Protein AF-A0A7W1K7L5-F1 (afdb_monomer_lite)

Sequence (144 aa):
GNRRGFVVQDGWESDSGRFKDLDKTEISELVEQTLATGCFVGLGATNSGYLPGNVLTKDSHSSATSTLTSTGRRDAQQTCMFKDNRSGSVDIPMTNSGYELVRIVTANPKGGFDFHITKKGKATTAKGVASAAGRGSIDKTQKV

Structure (mmCIF, N/CA/C/O backbone):
data_AF-A0A7W1K7L5-F1
#
_entry.id   AF-A0A7W1K7L5-F1
#
loop_
_atom_site.group_PDB
_atom_site.id
_atom_site.type_symbol
_atom_site.label_atom_id
_atom_site.label_alt_id
_atom_site.label_comp_id
_atom_site.label_asym_id
_atom_site.label_entity_id
_atom_site.label_seq_id
_atom_site.pdbx_PDB_ins_code
_atom_site.Cartn_x
_atom_site.Cartn_y
_atom_site.Cartn_z
_atom_site.occupancy
_atom_site.B_iso_or_equiv
_atom_site.auth_seq_id
_atom_site.auth_comp_id
_atom_site.auth_asym_id
_atom_site.auth_atom_id
_atom_site.pdbx_PDB_model_num
ATOM 1 N N . GLY A 1 1 ? -4.944 -13.250 -15.548 1.00 64.62 1 GLY A N 1
ATOM 2 C CA . GLY A 1 1 ? -3.605 -13.539 -16.104 1.00 64.62 1 GLY A CA 1
ATOM 3 C C . GLY A 1 1 ? -2.557 -13.564 -15.005 1.00 64.62 1 GLY A C 1
ATOM 4 O O . GLY A 1 1 ? -2.882 -13.226 -13.871 1.00 64.62 1 GLY A O 1
ATOM 5 N N . ASN A 1 2 ? -1.321 -13.951 -15.330 1.00 89.31 2 ASN A N 1
ATOM 6 C CA . ASN A 1 2 ? -0.224 -14.074 -14.362 1.00 89.31 2 ASN A CA 1
ATOM 7 C C . ASN A 1 2 ? 0.108 -12.729 -13.701 1.00 89.31 2 ASN A C 1
ATOM 9 O O . ASN A 1 2 ? 0.233 -11.706 -14.381 1.00 89.31 2 ASN A O 1
ATOM 13 N N . ARG A 1 3 ? 0.277 -12.734 -12.376 1.00 93.56 3 ARG A N 1
ATOM 14 C CA . ARG A 1 3 ? 0.618 -11.551 -11.573 1.00 93.56 3 ARG A CA 1
ATOM 15 C C . ARG A 1 3 ? 1.936 -11.770 -10.838 1.00 93.56 3 ARG A C 1
ATOM 17 O O . ARG A 1 3 ? 2.316 -12.907 -10.554 1.00 93.56 3 ARG A O 1
ATOM 24 N N . ARG A 1 4 ? 2.622 -10.675 -10.528 1.00 95.38 4 ARG A N 1
ATOM 25 C CA . ARG A 1 4 ? 3.793 -10.659 -9.648 1.00 95.38 4 ARG A CA 1
ATOM 26 C C . ARG A 1 4 ? 3.503 -9.790 -8.434 1.00 95.38 4 ARG A C 1
ATOM 28 O O . ARG A 1 4 ? 2.813 -8.780 -8.551 1.00 95.38 4 ARG A O 1
ATOM 35 N N . GLY A 1 5 ? 4.008 -10.223 -7.291 1.00 93.62 5 GLY A N 1
ATOM 36 C CA . GLY A 1 5 ? 3.991 -9.533 -6.016 1.00 93.62 5 GLY A CA 1
ATOM 37 C C . GLY A 1 5 ? 3.821 -10.474 -4.839 1.00 93.62 5 GLY A C 1
ATOM 38 O O . GLY A 1 5 ? 4.408 -11.563 -4.806 1.00 93.62 5 GLY A O 1
ATOM 39 N N . PHE A 1 6 ? 3.042 -10.036 -3.861 1.00 92.94 6 PHE A N 1
ATOM 40 C CA . PHE A 1 6 ? 2.792 -10.792 -2.645 1.00 92.94 6 PHE A CA 1
ATOM 41 C C . PHE A 1 6 ? 1.365 -10.589 -2.142 1.00 92.94 6 PHE A C 1
ATOM 43 O O . PHE A 1 6 ? 0.686 -9.626 -2.496 1.00 92.94 6 PHE A O 1
ATOM 50 N N . VAL A 1 7 ? 0.941 -11.539 -1.317 1.00 91.75 7 VAL A N 1
ATOM 51 C CA . VAL A 1 7 ? -0.271 -11.458 -0.512 1.00 91.75 7 VAL A CA 1
ATOM 52 C C . VAL A 1 7 ? 0.195 -11.403 0.932 1.00 91.75 7 VAL A C 1
ATOM 54 O O . VAL A 1 7 ? 0.985 -12.257 1.341 1.00 91.75 7 VAL A O 1
ATOM 57 N N . VAL A 1 8 ? -0.248 -10.395 1.672 1.00 89.06 8 VAL A N 1
ATOM 58 C CA . VAL A 1 8 ? -0.068 -10.328 3.123 1.00 89.06 8 VAL A CA 1
ATOM 59 C C . VAL A 1 8 ? -1.384 -10.665 3.804 1.00 89.06 8 VAL A C 1
ATOM 61 O O . VAL A 1 8 ? -2.455 -10.577 3.205 1.00 89.06 8 VAL A O 1
ATOM 64 N N . GLN A 1 9 ? -1.284 -11.106 5.048 1.00 90.06 9 GLN A N 1
ATOM 65 C CA . GLN A 1 9 ? -2.427 -11.190 5.936 1.00 90.06 9 GLN A CA 1
ATOM 66 C C . GLN A 1 9 ? -2.438 -9.924 6.780 1.00 90.06 9 GLN A C 1
ATOM 68 O O . GLN A 1 9 ? -1.433 -9.606 7.419 1.00 90.06 9 GLN A O 1
ATOM 73 N N . ASP A 1 10 ? -3.558 -9.219 6.763 1.00 86.44 10 ASP A N 1
ATOM 74 C CA . ASP A 1 10 ? -3.732 -8.019 7.564 1.00 86.44 10 ASP A CA 1
ATOM 75 C C . ASP A 1 10 ? -4.093 -8.410 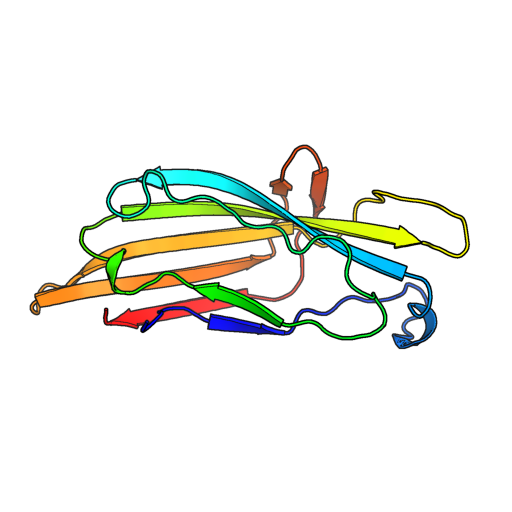8.990 1.00 86.44 10 ASP A C 1
ATOM 77 O O . ASP A 1 10 ? -4.796 -9.397 9.222 1.00 86.44 10 ASP A O 1
ATOM 81 N N . GLY A 1 11 ? -3.607 -7.622 9.943 1.00 87.50 11 GLY A N 1
ATOM 82 C CA . GLY A 1 11 ? -3.919 -7.778 11.351 1.00 87.50 11 GLY A CA 1
ATOM 83 C C . GLY A 1 11 ? -4.083 -6.430 12.026 1.00 87.50 11 GLY A C 1
ATOM 84 O O . GLY A 1 11 ? -3.504 -5.426 11.612 1.00 87.50 11 GLY A O 1
ATOM 85 N N . TRP A 1 12 ? -4.893 -6.424 13.072 1.00 89.88 12 TRP A N 1
ATOM 86 C CA . TRP A 1 12 ? -5.207 -5.251 13.868 1.00 89.88 12 TRP A CA 1
ATOM 87 C C . TRP A 1 12 ? -5.619 -5.698 15.270 1.00 89.88 12 TRP A C 1
ATOM 89 O O . TRP A 1 12 ? -5.940 -6.865 15.510 1.00 89.88 12 TRP A O 1
ATOM 99 N N . GLU A 1 13 ? -5.562 -4.765 16.210 1.00 88.94 13 GLU A N 1
ATOM 100 C CA . GLU A 1 13 ? -5.650 -5.046 17.639 1.00 88.94 13 GLU A CA 1
ATOM 101 C C . GLU A 1 13 ? -6.767 -4.199 18.259 1.00 88.94 13 GLU A C 1
ATOM 103 O O . GLU A 1 13 ? -6.934 -3.030 17.914 1.00 88.94 13 GLU A O 1
ATOM 108 N N . SER A 1 14 ? -7.530 -4.798 19.176 1.00 88.25 14 SER A N 1
ATOM 109 C CA . SER A 1 14 ? -8.361 -4.045 20.120 1.00 88.25 14 SER A CA 1
ATOM 110 C C . SER A 1 14 ? -7.485 -3.597 21.288 1.00 88.25 14 SER A C 1
ATOM 112 O O . SER A 1 14 ? -6.571 -4.310 21.700 1.00 88.25 14 SER A O 1
ATOM 114 N N . ASP A 1 15 ? -7.812 -2.445 21.854 1.00 85.25 15 ASP A N 1
ATOM 115 C CA . ASP A 1 15 ? -7.325 -1.957 23.146 1.00 85.25 15 ASP A CA 1
ATOM 116 C C . ASP A 1 15 ? -7.506 -2.963 24.300 1.00 85.25 15 ASP A C 1
ATOM 118 O O . ASP A 1 15 ? -6.666 -3.038 25.192 1.00 85.25 15 ASP A O 1
ATOM 122 N N . SER A 1 16 ? -8.545 -3.801 24.247 1.00 87.31 16 SER A N 1
ATOM 123 C CA . SER A 1 16 ? -8.751 -4.925 25.172 1.00 87.31 16 SER A CA 1
ATOM 124 C C . SER A 1 16 ? -7.747 -6.079 25.001 1.00 87.31 16 SER A C 1
ATOM 126 O O . SER A 1 16 ? -7.737 -7.018 25.799 1.00 87.31 16 SER A O 1
ATOM 128 N N . GLY A 1 17 ? -6.962 -6.080 23.918 1.00 87.38 17 GLY A N 1
ATOM 129 C CA . GLY A 1 17 ? -6.117 -7.199 23.491 1.00 87.38 17 GLY A CA 1
ATOM 130 C C . GLY A 1 17 ? -6.891 -8.397 22.922 1.00 87.38 17 GLY A C 1
ATOM 131 O O . GLY A 1 17 ? -6.278 -9.384 22.513 1.00 87.38 17 GLY A O 1
ATOM 132 N N . ARG A 1 18 ? -8.230 -8.346 22.866 1.00 89.00 18 ARG A N 1
ATOM 133 C CA . ARG A 1 18 ? -9.074 -9.447 22.386 1.00 89.00 18 ARG A CA 1
ATOM 134 C C . ARG A 1 18 ? -9.606 -9.151 20.993 1.00 89.00 18 ARG A C 1
ATOM 136 O O . ARG A 1 18 ? -10.466 -8.302 20.803 1.00 89.00 18 ARG A O 1
ATOM 143 N N . PHE A 1 19 ? -9.168 -9.938 20.012 1.00 87.88 19 PHE A N 1
ATOM 144 C CA . PHE A 1 19 ? -9.627 -9.803 18.624 1.00 87.88 19 PHE A CA 1
ATOM 145 C C . PHE A 1 19 ? -11.150 -9.965 18.466 1.00 87.88 19 PHE A C 1
ATOM 147 O O . PHE A 1 19 ? -11.761 -9.349 17.600 1.00 87.88 19 PHE A O 1
ATOM 154 N N . LYS A 1 20 ? -11.785 -10.765 19.333 1.00 88.88 20 LYS A N 1
ATOM 155 C CA . LYS A 1 20 ? -13.240 -10.966 19.319 1.00 88.88 20 LYS A CA 1
ATOM 156 C C . LYS A 1 20 ? -14.038 -9.714 19.673 1.00 88.88 20 LYS A C 1
ATOM 158 O O . LYS A 1 20 ? -15.186 -9.641 19.261 1.00 88.88 20 LYS A O 1
ATOM 163 N N . ASP A 1 21 ? -13.446 -8.748 20.375 1.00 89.56 21 ASP A N 1
ATOM 164 C CA . ASP A 1 21 ? -14.140 -7.523 20.795 1.00 89.56 21 ASP A CA 1
ATOM 165 C C . ASP A 1 21 ? -14.380 -6.564 19.607 1.00 89.56 21 ASP A C 1
ATOM 167 O O . ASP A 1 21 ? -15.078 -5.554 19.725 1.00 89.56 21 ASP A O 1
ATOM 171 N N . LEU A 1 22 ? -13.847 -6.914 18.433 1.00 91.06 22 LEU A N 1
ATOM 172 C CA . LEU A 1 22 ? -14.008 -6.220 17.159 1.00 91.06 22 LEU A CA 1
ATOM 173 C C . LEU A 1 22 ? -15.218 -6.709 16.337 1.00 91.06 22 LEU A C 1
ATOM 175 O O . LEU A 1 22 ? -15.380 -6.342 15.180 1.00 91.06 22 LEU A O 1
ATOM 179 N N . ASP A 1 23 ? -16.108 -7.528 16.903 1.00 91.69 23 ASP A N 1
ATOM 180 C CA . ASP A 1 23 ? -17.314 -8.087 16.256 1.00 91.69 23 ASP A CA 1
ATOM 181 C C . ASP A 1 23 ? -18.334 -7.054 15.754 1.00 91.69 23 ASP A C 1
ATOM 183 O O . ASP A 1 23 ? -19.268 -7.396 15.025 1.00 91.69 23 ASP A O 1
ATOM 187 N N . LYS A 1 24 ? -18.155 -5.786 16.121 1.00 94.06 24 LYS A N 1
ATOM 188 C CA . LYS A 1 24 ? -18.955 -4.657 15.638 1.00 94.06 24 LYS A CA 1
ATOM 189 C C . LYS A 1 24 ? -18.119 -3.566 14.981 1.00 94.06 24 LYS A C 1
ATOM 191 O O . LYS A 1 24 ? -18.643 -2.478 14.751 1.00 94.06 24 LYS A O 1
ATOM 196 N N . THR A 1 25 ? -16.866 -3.849 14.638 1.00 94.69 25 THR A N 1
ATOM 197 C CA . THR A 1 25 ? -16.037 -2.919 13.877 1.00 94.69 25 THR A CA 1
ATOM 198 C C . THR A 1 25 ? -15.928 -3.339 12.417 1.00 94.69 25 THR A C 1
ATOM 200 O O . THR A 1 25 ? -16.084 -4.508 12.066 1.00 94.69 25 THR A O 1
ATOM 203 N N . GLU A 1 26 ? -15.677 -2.367 11.552 1.00 94.88 26 GLU A N 1
ATOM 204 C CA . GLU A 1 26 ? -15.289 -2.578 10.160 1.00 94.88 26 GLU A CA 1
ATOM 205 C C . GLU A 1 26 ? -14.037 -1.752 9.871 1.00 94.88 26 GLU A C 1
ATOM 207 O O . GLU A 1 26 ? -13.852 -0.696 10.471 1.00 94.88 26 GLU A O 1
ATOM 212 N N . ILE A 1 27 ? -13.181 -2.207 8.962 1.00 94.69 27 ILE A N 1
ATOM 213 C CA . ILE A 1 27 ? -11.915 -1.558 8.613 1.00 94.69 27 ILE A CA 1
ATOM 214 C C . ILE A 1 27 ? -11.881 -1.311 7.112 1.00 94.69 27 ILE A C 1
ATOM 216 O O . ILE A 1 27 ? -12.243 -2.184 6.327 1.00 94.69 27 ILE A O 1
ATOM 220 N N . SER A 1 28 ? -11.439 -0.118 6.726 1.00 93.94 28 SER A N 1
ATOM 221 C CA . SER A 1 28 ? -11.186 0.248 5.338 1.00 93.94 28 SER A CA 1
ATOM 222 C C . SER A 1 28 ? -9.766 0.752 5.188 1.00 93.94 28 SER A C 1
ATOM 224 O O . SER A 1 28 ? -9.330 1.627 5.937 1.00 93.94 28 SER A O 1
ATOM 226 N N . GLU A 1 29 ? -9.065 0.259 4.173 1.00 92.31 29 GLU A N 1
ATOM 227 C CA . GLU A 1 29 ? -7.808 0.868 3.757 1.00 92.31 29 GLU A CA 1
ATOM 228 C C . GLU A 1 29 ? -8.058 2.109 2.892 1.00 92.31 29 GLU A C 1
ATOM 230 O O . GLU A 1 29 ? -9.052 2.212 2.164 1.00 92.31 29 GLU A O 1
ATOM 235 N N . LEU A 1 30 ? -7.104 3.030 2.934 1.00 94.06 30 LEU A N 1
ATOM 236 C CA . LEU A 1 30 ? -6.986 4.166 2.039 1.00 94.06 30 LEU A CA 1
ATOM 237 C C . LEU A 1 30 ? -5.617 4.105 1.380 1.00 94.06 30 LEU A C 1
ATOM 239 O O . LEU A 1 30 ? -4.603 4.234 2.061 1.00 94.06 30 LEU A O 1
ATOM 243 N N . VAL A 1 31 ? -5.585 3.941 0.058 1.00 94.19 31 VAL A N 1
ATOM 244 C CA . VAL A 1 31 ? -4.343 3.942 -0.716 1.00 94.19 31 VAL A CA 1
ATOM 245 C C . VAL A 1 31 ? -4.261 5.201 -1.571 1.00 94.19 31 VAL A C 1
ATOM 247 O O . VAL A 1 31 ? -5.175 5.553 -2.323 1.00 94.19 31 VAL A O 1
ATOM 250 N N . GLU A 1 32 ? -3.120 5.874 -1.501 1.00 95.06 32 GLU A N 1
ATOM 251 C CA . GLU A 1 32 ? -2.806 7.038 -2.315 1.00 95.06 32 GLU A CA 1
ATOM 252 C C . GLU A 1 32 ? -1.509 6.817 -3.085 1.00 95.06 32 GLU A C 1
ATOM 254 O O . GLU A 1 32 ? -0.439 6.667 -2.506 1.00 95.06 32 GLU A O 1
ATOM 259 N N . GLN A 1 33 ? -1.601 6.799 -4.414 1.00 95.25 33 GLN A N 1
ATOM 260 C CA . GLN A 1 33 ? -0.423 6.762 -5.273 1.00 95.25 33 GLN A CA 1
ATOM 261 C C . GLN A 1 33 ? 0.207 8.152 -5.337 1.00 95.25 33 GLN A C 1
ATOM 263 O O . GLN A 1 33 ? -0.427 9.092 -5.810 1.00 95.25 33 GLN A O 1
ATOM 268 N N . THR A 1 34 ? 1.464 8.256 -4.918 1.00 95.56 34 THR A N 1
ATOM 269 C CA . THR A 1 34 ? 2.221 9.515 -4.884 1.00 95.56 34 THR A CA 1
ATOM 270 C C . THR A 1 34 ? 3.190 9.649 -6.055 1.00 95.56 34 THR A C 1
ATOM 272 O O . THR A 1 34 ? 3.545 10.760 -6.436 1.00 95.56 34 THR A O 1
ATOM 275 N N . LEU A 1 35 ? 3.599 8.529 -6.659 1.00 96.38 35 LEU A N 1
ATOM 276 C CA . LEU A 1 35 ? 4.463 8.502 -7.836 1.00 96.38 35 LEU A CA 1
ATOM 277 C C . LEU A 1 35 ? 4.060 7.357 -8.762 1.00 96.38 35 LEU A C 1
ATOM 279 O O . LEU A 1 35 ? 3.801 6.244 -8.304 1.00 96.38 35 LEU A O 1
ATOM 283 N N . ALA A 1 36 ? 4.075 7.610 -10.069 1.00 97.12 36 ALA A N 1
ATOM 284 C CA . ALA A 1 36 ? 4.044 6.572 -11.091 1.00 97.12 36 ALA A CA 1
ATOM 285 C C . ALA A 1 36 ? 4.854 7.003 -12.313 1.00 97.12 36 ALA A C 1
ATOM 287 O O . ALA A 1 36 ? 4.627 8.072 -12.876 1.00 97.12 36 ALA A O 1
ATOM 288 N N . THR A 1 37 ? 5.785 6.153 -12.734 1.00 98.12 37 THR A N 1
ATOM 289 C CA . THR A 1 37 ? 6.632 6.364 -13.910 1.00 98.12 37 THR A CA 1
ATOM 290 C C . THR A 1 37 ? 6.730 5.093 -14.748 1.00 98.12 37 THR A C 1
ATOM 292 O O . THR A 1 37 ? 6.472 3.985 -14.266 1.00 98.12 37 THR A O 1
ATOM 295 N N . GLY A 1 38 ? 7.110 5.258 -16.018 1.00 97.44 38 GLY A N 1
ATOM 296 C CA . GLY A 1 38 ? 7.314 4.149 -16.946 1.00 97.44 38 GLY A CA 1
ATOM 297 C C . GLY A 1 38 ? 6.081 3.259 -17.066 1.00 97.44 38 GLY A C 1
ATOM 298 O O . GLY A 1 38 ? 4.971 3.747 -17.273 1.00 97.44 38 GLY A O 1
ATOM 299 N N . CYS A 1 39 ? 6.269 1.954 -16.881 1.00 96.81 39 CYS A N 1
ATOM 300 C CA . CYS A 1 39 ? 5.209 0.956 -17.013 1.00 96.81 39 CYS A CA 1
ATOM 301 C C . CYS A 1 39 ? 4.057 1.074 -15.988 1.00 96.81 39 CYS A C 1
ATOM 303 O O . CYS A 1 39 ? 3.036 0.401 -16.130 1.00 96.81 39 CYS A O 1
ATOM 305 N N . PHE A 1 40 ? 4.183 1.941 -14.975 1.00 96.50 40 PHE A N 1
ATOM 306 C CA . PHE A 1 40 ? 3.129 2.195 -13.988 1.00 96.50 40 PHE A CA 1
ATOM 307 C C . PHE A 1 40 ? 2.239 3.407 -14.295 1.00 96.50 40 PHE A C 1
ATOM 309 O O . PHE A 1 40 ? 1.252 3.617 -13.587 1.00 96.50 40 PHE A O 1
ATOM 316 N N . VAL A 1 41 ? 2.558 4.213 -15.313 1.00 95.38 41 VAL A N 1
ATOM 317 C CA . VAL A 1 41 ? 1.749 5.389 -15.676 1.00 95.38 41 VAL A CA 1
ATOM 318 C C . VAL A 1 41 ? 0.341 4.960 -16.102 1.00 95.38 41 VAL A C 1
ATOM 320 O O . VAL A 1 41 ? 0.166 3.982 -16.822 1.00 95.38 41 VAL A O 1
ATOM 323 N N . GLY A 1 42 ? -0.675 5.692 -15.637 1.00 90.19 42 GLY A N 1
ATOM 324 C CA . GLY A 1 42 ? -2.083 5.412 -15.944 1.00 90.19 42 GLY A CA 1
ATOM 325 C C . GLY A 1 42 ? -2.693 4.250 -15.153 1.00 90.19 42 GLY A C 1
ATOM 326 O O . GLY A 1 42 ? -3.883 3.980 -15.297 1.00 90.19 42 GLY A O 1
ATOM 327 N N . LEU A 1 43 ? -1.923 3.578 -14.289 1.00 87.94 43 LEU A N 1
ATOM 328 C CA . LEU A 1 43 ? -2.461 2.549 -13.402 1.00 87.94 43 LEU A CA 1
ATOM 329 C C . LEU A 1 43 ? -3.057 3.186 -12.140 1.00 87.94 43 LEU A C 1
ATOM 331 O O . LEU A 1 43 ? -2.428 4.019 -11.489 1.00 87.94 43 LEU A O 1
ATOM 335 N N . GLY A 1 44 ? -4.272 2.768 -11.784 1.00 79.00 44 GLY A N 1
ATOM 336 C CA . GLY A 1 44 ? -4.981 3.246 -10.596 1.00 79.00 44 GLY A CA 1
ATOM 337 C C . GLY A 1 44 ? -4.549 2.572 -9.288 1.00 79.00 44 GLY A C 1
ATOM 338 O O . GLY A 1 44 ? -3.739 1.636 -9.255 1.00 79.00 44 GLY A O 1
ATOM 339 N N . ALA A 1 45 ? -5.126 3.054 -8.189 1.00 79.31 45 ALA A N 1
ATOM 340 C CA . ALA A 1 45 ? -5.165 2.380 -6.893 1.00 79.31 45 ALA A CA 1
ATOM 341 C C . ALA A 1 45 ? -6.574 1.821 -6.643 1.00 79.31 45 ALA A C 1
ATOM 343 O O . ALA A 1 45 ? -7.539 2.243 -7.280 1.00 79.31 45 ALA A O 1
ATOM 344 N N . THR A 1 46 ? -6.682 0.868 -5.728 1.00 79.94 46 THR A N 1
ATOM 345 C CA . THR A 1 46 ? -7.949 0.267 -5.314 1.00 79.94 46 THR A CA 1
ATOM 346 C C . THR A 1 46 ? -7.942 0.235 -3.798 1.00 79.94 46 THR A C 1
ATOM 348 O O . THR A 1 46 ? -6.917 -0.115 -3.226 1.00 79.94 46 THR A O 1
ATOM 351 N N . ASN A 1 47 ? -9.058 0.630 -3.192 1.00 83.38 47 ASN A N 1
ATOM 352 C CA . ASN A 1 47 ? -9.274 0.545 -1.754 1.00 83.38 47 ASN A CA 1
ATOM 353 C C . ASN A 1 47 ? -10.224 -0.625 -1.478 1.00 83.38 47 ASN A C 1
ATOM 355 O O . ASN A 1 47 ? -11.087 -0.927 -2.308 1.00 83.38 47 ASN A O 1
ATOM 359 N N . SER A 1 48 ? -10.108 -1.235 -0.303 1.00 82.94 48 SER A N 1
ATOM 360 C CA . SER A 1 48 ? -10.949 -2.356 0.130 1.00 82.94 48 SER A CA 1
ATOM 361 C C . SER A 1 48 ? -12.420 -1.987 0.353 1.00 82.94 48 SER A C 1
ATOM 363 O O . SER A 1 48 ? -13.291 -2.846 0.233 1.00 82.94 48 SER A O 1
ATOM 365 N N . GLY A 1 49 ? -12.695 -0.730 0.720 1.00 88.56 49 GLY A N 1
ATOM 366 C CA . GLY A 1 49 ? -13.935 -0.375 1.411 1.00 88.56 49 GLY A CA 1
ATOM 367 C C . GLY A 1 49 ? -13.979 -0.964 2.826 1.00 88.56 49 GLY A C 1
ATOM 368 O O . GLY A 1 49 ? -12.993 -1.534 3.297 1.00 88.56 49 GLY A O 1
ATOM 369 N N . TYR A 1 50 ? -15.119 -0.831 3.504 1.00 90.19 50 TYR A N 1
ATOM 370 C CA . TYR A 1 50 ? -15.305 -1.362 4.854 1.00 90.19 50 TYR A CA 1
ATOM 371 C C . TYR A 1 50 ? -15.514 -2.878 4.841 1.00 90.19 50 TYR A C 1
ATOM 373 O O . TYR A 1 50 ? -16.479 -3.382 4.268 1.00 90.19 50 TYR A O 1
ATOM 381 N N . LEU A 1 51 ? -14.596 -3.593 5.488 1.00 91.88 51 LEU A N 1
ATOM 382 C CA . LEU A 1 51 ? -14.627 -5.038 5.693 1.00 91.88 51 LEU A CA 1
ATOM 383 C C . LEU A 1 51 ? -14.756 -5.357 7.188 1.00 91.88 51 LEU A C 1
ATOM 385 O O . LEU A 1 51 ? -14.304 -4.557 8.005 1.00 91.88 51 LEU A O 1
ATOM 389 N N . PRO A 1 52 ? -15.326 -6.508 7.585 1.00 92.69 52 PRO A N 1
ATOM 390 C CA . PRO A 1 52 ? -15.508 -6.824 9.000 1.00 92.69 52 PRO A CA 1
ATOM 391 C C . PRO A 1 52 ? -14.183 -6.856 9.779 1.00 92.69 52 PRO A C 1
ATOM 393 O O . PRO A 1 52 ? -13.223 -7.509 9.379 1.00 92.69 52 PRO A O 1
ATOM 396 N N . GLY A 1 53 ? -14.146 -6.173 10.923 1.00 89.12 53 GLY A N 1
ATOM 397 C CA . GLY A 1 53 ? -12.971 -6.041 11.786 1.00 89.12 53 GLY A CA 1
ATOM 398 C C . GLY A 1 53 ? -12.740 -7.231 12.719 1.00 89.12 53 GLY A C 1
ATOM 399 O O . GLY A 1 53 ? -11.783 -7.246 13.476 1.00 89.12 53 GLY A O 1
ATOM 400 N N . ASN A 1 54 ? -13.575 -8.263 12.692 1.00 89.44 54 ASN A N 1
ATOM 401 C CA . ASN A 1 54 ? -13.385 -9.476 13.495 1.00 89.44 54 ASN A CA 1
ATOM 402 C C . ASN A 1 54 ? -12.852 -10.664 12.685 1.00 89.44 54 ASN A C 1
ATOM 404 O O . ASN A 1 54 ? -12.927 -11.807 13.142 1.00 89.44 54 ASN A O 1
ATOM 408 N N . VAL A 1 55 ? -12.327 -10.413 11.485 1.00 88.94 55 VAL A N 1
ATOM 409 C CA . VAL A 1 55 ? -11.722 -11.424 10.613 1.00 88.94 55 VAL A CA 1
ATOM 410 C C . VAL A 1 55 ? -10.461 -10.871 9.979 1.00 88.94 55 VAL A C 1
ATOM 412 O O . VAL A 1 55 ? -10.465 -9.772 9.451 1.00 88.94 55 VAL A O 1
ATOM 415 N N . LEU A 1 56 ? -9.373 -11.636 9.996 1.00 88.06 56 LEU A N 1
ATOM 416 C CA . LEU A 1 56 ? -8.144 -11.214 9.327 1.00 88.06 56 LEU A CA 1
ATOM 417 C C . LEU A 1 56 ? -8.353 -11.274 7.808 1.00 88.06 56 LEU A C 1
ATOM 419 O O . LEU A 1 56 ? -8.763 -12.311 7.275 1.00 88.06 56 LEU A O 1
ATOM 423 N N . THR A 1 57 ? -8.073 -10.173 7.114 1.00 87.56 57 THR A N 1
ATOM 424 C CA . THR A 1 57 ? -8.195 -10.077 5.655 1.00 87.56 57 THR A CA 1
ATOM 425 C C . THR A 1 57 ? -6.878 -10.406 4.962 1.00 87.56 57 THR A C 1
ATOM 427 O O . THR A 1 57 ? -5.833 -10.589 5.591 1.00 87.56 57 THR A O 1
ATOM 430 N N . LYS A 1 58 ? -6.941 -10.555 3.638 1.00 88.44 58 LYS A N 1
ATOM 431 C CA . LYS A 1 58 ? -5.759 -10.685 2.790 1.00 88.44 58 LYS A CA 1
ATOM 432 C C . LYS A 1 58 ? -5.662 -9.470 1.883 1.00 88.44 58 LYS A C 1
ATOM 434 O O . LYS A 1 58 ? -6.563 -9.258 1.073 1.00 88.44 58 LYS A O 1
ATOM 439 N N . ASP A 1 59 ? -4.534 -8.781 1.943 1.00 84.75 59 ASP A N 1
ATOM 440 C CA . ASP A 1 59 ? -4.198 -7.675 1.054 1.00 84.75 59 ASP A CA 1
ATOM 441 C C . ASP A 1 59 ? -3.212 -8.156 -0.023 1.00 84.75 59 ASP A C 1
ATOM 443 O O . ASP A 1 59 ? -2.234 -8.867 0.235 1.00 84.75 59 ASP A O 1
ATOM 447 N N . SER A 1 60 ? -3.517 -7.828 -1.278 1.00 89.06 60 SER A N 1
ATOM 448 C CA . SER A 1 60 ? -2.799 -8.305 -2.459 1.00 89.06 60 SER A CA 1
ATOM 449 C C . SER A 1 60 ? -2.081 -7.165 -3.168 1.00 89.06 60 SER A C 1
ATOM 451 O O . SER A 1 60 ? -2.623 -6.505 -4.058 1.00 89.06 60 SER A O 1
ATOM 453 N N . HIS A 1 61 ? -0.783 -7.028 -2.911 1.00 89.38 61 HIS A N 1
ATOM 454 C CA . HIS A 1 61 ? 0.058 -6.070 -3.619 1.00 89.38 61 HIS A CA 1
ATOM 455 C C . HIS A 1 61 ? 0.720 -6.725 -4.814 1.00 89.38 61 HIS A C 1
ATOM 457 O O . HIS A 1 61 ? 1.788 -7.334 -4.731 1.00 89.38 61 HIS A O 1
ATOM 463 N N . SER A 1 62 ? 0.060 -6.595 -5.958 1.00 91.81 62 SER A N 1
ATOM 464 C CA . SER A 1 62 ? 0.527 -7.211 -7.190 1.00 91.81 62 SER A CA 1
ATOM 465 C C . SER A 1 62 ? 0.282 -6.349 -8.419 1.00 91.81 62 SER A C 1
ATOM 467 O O . SER A 1 62 ? -0.598 -5.483 -8.430 1.00 91.81 62 SER A O 1
ATOM 469 N N . SER A 1 63 ? 1.049 -6.624 -9.468 1.00 93.38 63 SER A N 1
ATOM 470 C CA . SER A 1 63 ? 0.880 -6.068 -10.811 1.00 93.38 63 SER A CA 1
ATOM 471 C C . SER A 1 63 ? 0.687 -7.210 -11.808 1.00 93.38 63 SER A C 1
ATOM 473 O O . SER A 1 63 ? 1.230 -8.305 -11.623 1.00 93.38 63 SER A O 1
ATOM 475 N N . ALA A 1 64 ? -0.105 -6.980 -12.855 1.00 93.50 64 ALA A N 1
ATOM 476 C CA . ALA A 1 64 ? -0.215 -7.947 -13.940 1.00 93.50 64 ALA A CA 1
ATOM 477 C C . ALA A 1 64 ? 1.117 -8.006 -14.698 1.00 93.50 64 ALA A C 1
ATOM 479 O O . ALA A 1 64 ? 1.721 -6.978 -14.968 1.00 93.50 64 ALA A O 1
ATOM 480 N N . THR A 1 65 ? 1.578 -9.202 -15.056 1.00 93.88 65 THR A N 1
ATOM 481 C CA . THR A 1 65 ? 2.832 -9.364 -15.823 1.00 93.88 65 THR A CA 1
ATOM 482 C C . THR A 1 65 ? 2.804 -8.601 -17.149 1.00 93.88 65 THR A C 1
ATOM 484 O O . THR A 1 65 ? 3.811 -8.026 -17.542 1.00 93.88 65 THR A O 1
ATOM 487 N N . SER A 1 66 ? 1.630 -8.487 -17.775 1.00 94.06 66 SER A N 1
ATOM 488 C CA . SER A 1 66 ? 1.411 -7.703 -18.994 1.00 94.06 66 SER A CA 1
ATOM 489 C C . SER A 1 66 ? 1.634 -6.195 -18.835 1.00 94.06 66 SER A C 1
ATOM 491 O O . SER A 1 66 ? 1.749 -5.508 -19.841 1.00 94.06 66 SER A O 1
ATOM 493 N N . THR A 1 67 ? 1.679 -5.663 -17.607 1.00 93.94 67 THR A N 1
ATOM 494 C CA . THR A 1 67 ? 1.985 -4.246 -17.353 1.00 93.94 67 THR A CA 1
ATOM 495 C C . THR A 1 67 ? 3.453 -4.018 -17.007 1.00 93.94 67 THR A C 1
ATOM 497 O O . THR A 1 67 ? 3.830 -2.881 -16.792 1.00 93.94 67 THR A O 1
ATOM 500 N N . LEU A 1 68 ? 4.288 -5.055 -16.892 1.00 95.75 68 LEU A N 1
ATOM 501 C CA . LEU A 1 68 ? 5.691 -4.941 -16.469 1.00 95.75 68 LEU A CA 1
ATOM 502 C C . LEU A 1 68 ? 6.622 -4.967 -17.691 1.00 95.75 68 LEU A C 1
ATOM 504 O O . LEU A 1 68 ? 7.474 -5.838 -17.824 1.00 95.75 68 LEU A O 1
ATOM 508 N N . THR A 1 69 ? 6.394 -4.039 -18.622 1.00 95.75 69 THR A N 1
ATOM 509 C CA . THR A 1 69 ? 6.977 -4.048 -19.979 1.00 95.75 69 THR A CA 1
ATOM 510 C C . THR A 1 69 ? 8.152 -3.092 -20.171 1.00 95.75 69 THR A C 1
ATOM 512 O O . THR A 1 69 ? 8.821 -3.137 -21.202 1.00 95.75 69 THR A O 1
ATOM 515 N N . SER A 1 70 ? 8.408 -2.217 -19.204 1.00 97.44 70 SER A N 1
ATOM 516 C CA . SER A 1 70 ? 9.516 -1.264 -19.214 1.00 97.44 70 SER A CA 1
ATOM 517 C C . SER A 1 70 ? 9.938 -0.929 -17.788 1.00 97.44 70 SER A C 1
ATOM 519 O O . SER A 1 70 ? 9.240 -1.258 -16.823 1.00 97.44 70 SER A O 1
ATOM 521 N N . THR A 1 71 ? 11.093 -0.279 -17.641 1.00 98.25 71 THR A N 1
ATOM 522 C CA . THR A 1 71 ? 11.514 0.230 -16.337 1.00 98.25 71 THR A CA 1
ATOM 523 C C . THR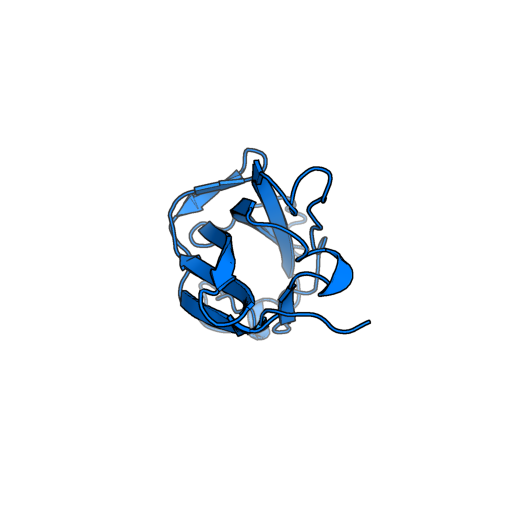 A 1 71 ? 10.516 1.258 -15.819 1.00 98.25 71 THR A C 1
ATOM 525 O O . THR A 1 71 ? 9.921 2.018 -16.582 1.00 98.25 71 THR A O 1
ATOM 528 N N . GLY A 1 72 ? 10.301 1.274 -14.510 1.00 98.19 72 GLY A N 1
ATOM 529 C CA . GLY A 1 72 ? 9.309 2.152 -13.908 1.00 98.19 72 GLY A CA 1
ATOM 530 C C . GLY A 1 72 ? 9.306 2.056 -12.397 1.00 98.19 72 GLY A C 1
ATOM 531 O O . GLY A 1 72 ? 9.780 1.077 -11.818 1.00 98.19 72 GLY A O 1
ATOM 532 N N . ARG A 1 73 ? 8.757 3.081 -11.754 1.00 97.88 73 ARG A N 1
ATOM 533 C CA . ARG A 1 73 ? 8.584 3.139 -10.306 1.00 97.88 73 ARG A CA 1
ATOM 534 C C . ARG A 1 73 ? 7.165 3.561 -9.963 1.00 97.88 73 ARG A C 1
ATOM 536 O O . ARG A 1 73 ? 6.605 4.443 -10.610 1.00 97.88 73 ARG A O 1
ATOM 543 N N . ARG A 1 74 ? 6.600 2.942 -8.933 1.00 97.00 74 ARG A N 1
ATOM 544 C CA . ARG A 1 74 ? 5.354 3.366 -8.308 1.00 97.00 74 ARG A CA 1
ATOM 545 C C . ARG A 1 74 ? 5.526 3.406 -6.804 1.00 97.00 74 ARG A C 1
ATOM 547 O O . ARG A 1 74 ? 5.858 2.382 -6.206 1.00 97.00 74 ARG A O 1
ATOM 554 N N . ASP A 1 75 ? 5.195 4.556 -6.234 1.00 97.06 75 ASP A N 1
ATOM 555 C CA . ASP A 1 75 ? 5.162 4.760 -4.793 1.00 97.06 75 ASP A CA 1
ATOM 556 C C . ASP A 1 75 ? 3.722 5.054 -4.382 1.00 97.06 75 ASP A C 1
ATOM 558 O O . ASP A 1 75 ? 2.983 5.764 -5.076 1.00 97.06 75 ASP A O 1
ATOM 562 N N . ALA A 1 76 ? 3.307 4.460 -3.272 1.00 96.31 76 ALA A N 1
ATOM 563 C CA . ALA A 1 76 ? 2.014 4.703 -2.672 1.00 96.31 76 ALA A CA 1
ATOM 564 C C . ALA A 1 76 ? 2.124 4.740 -1.150 1.00 96.31 76 ALA A C 1
ATOM 566 O O . ALA A 1 76 ? 2.977 4.080 -0.554 1.00 96.31 76 ALA A O 1
ATOM 567 N N . GLN A 1 77 ? 1.229 5.505 -0.545 1.00 96.88 77 GLN A N 1
ATOM 568 C CA . GLN A 1 77 ? 1.015 5.556 0.890 1.00 96.88 77 GLN A CA 1
ATOM 569 C C . GLN A 1 77 ? -0.297 4.853 1.214 1.00 96.88 77 GLN A C 1
ATOM 571 O O . GLN A 1 77 ? -1.250 4.920 0.433 1.00 96.88 77 GLN A O 1
ATOM 576 N N . GLN A 1 78 ? -0.335 4.172 2.351 1.00 95.38 78 GLN A N 1
ATOM 577 C CA . GLN A 1 78 ? -1.522 3.491 2.842 1.00 95.38 78 GLN A CA 1
ATOM 578 C C . GLN A 1 78 ? -1.746 3.822 4.311 1.00 95.38 78 GLN A C 1
ATOM 580 O O . GLN A 1 78 ? -0.802 3.811 5.100 1.00 95.38 78 GLN A O 1
ATOM 585 N N . THR A 1 79 ? -2.998 4.090 4.658 1.00 96.50 79 THR A N 1
ATOM 586 C CA . THR A 1 79 ? -3.499 4.177 6.035 1.00 96.50 79 THR A CA 1
ATOM 587 C C . THR A 1 79 ? -4.812 3.407 6.137 1.00 96.50 79 THR A C 1
ATOM 589 O O . THR A 1 79 ? -5.359 2.970 5.121 1.00 96.50 79 THR A O 1
ATOM 592 N N . CYS A 1 80 ? -5.322 3.217 7.352 1.00 95.50 80 CYS A N 1
ATOM 593 C CA . CYS A 1 80 ? -6.614 2.583 7.580 1.00 95.50 80 CYS A CA 1
ATOM 594 C C . CYS A 1 80 ? -7.524 3.468 8.435 1.00 95.50 80 CYS A C 1
ATOM 596 O O . CYS A 1 80 ? -7.074 4.206 9.315 1.00 95.50 80 CYS A O 1
ATOM 598 N N . MET A 1 81 ? -8.822 3.335 8.197 1.00 95.75 81 MET A N 1
ATOM 599 C CA . MET A 1 81 ? -9.879 3.845 9.059 1.00 95.75 81 MET A CA 1
ATOM 600 C C . MET A 1 81 ? -10.703 2.678 9.577 1.00 95.75 81 MET A C 1
ATOM 602 O O . MET A 1 81 ? -10.809 1.645 8.913 1.00 95.75 81 MET A O 1
ATOM 606 N N . PHE A 1 82 ? -11.334 2.859 10.728 1.00 95.19 82 PHE A N 1
ATOM 607 C CA . PHE A 1 82 ? -12.332 1.929 11.219 1.00 95.19 82 PHE A CA 1
ATOM 608 C C . PHE A 1 82 ? -13.682 2.613 11.422 1.00 95.19 82 PHE A C 1
ATOM 610 O O . PHE A 1 82 ? -13.796 3.833 11.537 1.00 95.19 82 PHE A O 1
ATOM 617 N N . LYS A 1 83 ? -14.717 1.789 11.426 1.00 95.69 83 LYS A N 1
ATOM 618 C CA . LYS A 1 83 ? -16.095 2.142 11.727 1.00 95.69 83 LYS A CA 1
ATOM 619 C C . LYS A 1 83 ? -16.525 1.301 12.915 1.00 95.69 83 LYS A C 1
ATOM 621 O O . LYS A 1 83 ? -16.311 0.092 12.910 1.00 95.69 83 LYS A O 1
ATOM 626 N N . ASP A 1 84 ? -17.106 1.929 13.927 1.00 95.25 84 ASP A N 1
ATOM 627 C CA . ASP A 1 84 ? -17.669 1.250 15.090 1.00 95.25 84 ASP A CA 1
ATOM 628 C C . ASP A 1 84 ? -19.195 1.288 15.022 1.00 95.25 84 ASP A C 1
ATOM 630 O O . ASP A 1 84 ? -19.836 2.310 15.271 1.00 95.25 84 ASP A O 1
ATOM 634 N N . ASN A 1 85 ? -19.792 0.138 14.720 1.00 94.81 85 ASN A N 1
ATOM 635 C CA . ASN A 1 85 ? -21.238 0.005 14.622 1.00 94.81 85 ASN A CA 1
ATOM 636 C C . ASN A 1 85 ? -21.936 0.022 15.993 1.00 94.81 85 ASN A C 1
ATOM 638 O O . ASN A 1 85 ? -23.163 0.071 16.026 1.00 94.81 85 ASN A O 1
ATOM 642 N N . ARG A 1 86 ? -21.206 -0.029 17.121 1.00 94.25 86 ARG A N 1
ATOM 643 C CA . ARG A 1 86 ? -21.816 0.106 18.458 1.00 94.25 86 ARG A CA 1
ATOM 644 C C . ARG A 1 86 ? -22.153 1.552 18.779 1.00 94.25 86 ARG A C 1
ATOM 646 O O . ARG A 1 86 ? -23.261 1.826 19.227 1.00 94.25 86 ARG A O 1
ATOM 653 N N . SER A 1 87 ? -21.197 2.454 18.565 1.00 95.25 87 SER A N 1
ATOM 654 C CA . SER A 1 87 ? -21.391 3.894 18.770 1.00 95.25 87 SER A CA 1
ATOM 655 C C . SER A 1 87 ? -21.998 4.602 17.557 1.00 95.25 87 SER A C 1
ATOM 657 O O . SER A 1 87 ? -22.527 5.700 17.702 1.00 95.25 87 SER A O 1
ATOM 659 N N . GLY A 1 88 ? -21.921 3.995 16.368 1.00 94.69 88 GLY A N 1
ATOM 660 C CA . GLY A 1 88 ? -22.288 4.637 15.103 1.00 94.69 88 GLY A CA 1
ATOM 661 C C . GLY A 1 88 ? -21.183 5.530 14.530 1.00 94.69 88 GLY A C 1
ATOM 662 O O . GLY A 1 88 ? -21.422 6.241 13.557 1.00 94.69 88 GLY A O 1
ATOM 663 N N . SER A 1 89 ? -19.982 5.497 15.111 1.00 96.25 89 SER A N 1
ATOM 664 C CA . SER A 1 89 ? -18.829 6.267 14.642 1.00 96.25 89 SER A CA 1
ATOM 665 C C . SER A 1 89 ? -18.282 5.694 13.331 1.00 96.25 89 SER A C 1
ATOM 667 O O . SER A 1 89 ? -18.091 4.484 13.206 1.00 96.25 89 SER A O 1
ATOM 669 N N . VAL A 1 90 ? -17.998 6.558 12.358 1.00 96.00 90 VAL A N 1
ATOM 670 C CA . VAL A 1 90 ? -17.512 6.195 11.013 1.00 96.00 90 VAL A CA 1
ATOM 671 C C . VAL A 1 90 ? -16.248 6.999 10.701 1.00 96.00 90 VAL A C 1
ATOM 673 O O . VAL A 1 90 ? -16.027 8.043 11.312 1.00 96.00 90 VAL A O 1
ATOM 676 N N . ASP A 1 91 ? -15.420 6.504 9.777 1.00 94.88 91 ASP A N 1
ATOM 677 C CA . ASP A 1 91 ? -14.201 7.171 9.301 1.00 94.88 91 ASP A CA 1
ATOM 678 C C . ASP A 1 91 ? -13.210 7.527 10.419 1.00 94.88 91 ASP A C 1
ATOM 680 O O . ASP A 1 91 ? -12.538 8.556 10.372 1.00 94.88 91 ASP A O 1
ATOM 684 N N . ILE A 1 92 ? -13.093 6.668 11.439 1.00 95.88 92 ILE A N 1
ATOM 685 C CA . ILE A 1 92 ? -12.173 6.898 12.552 1.00 95.88 92 ILE A CA 1
ATOM 686 C C . ILE A 1 92 ? -10.757 6.480 12.136 1.00 95.88 92 ILE A C 1
ATOM 688 O O . ILE A 1 92 ? -10.531 5.294 11.875 1.00 95.88 92 IL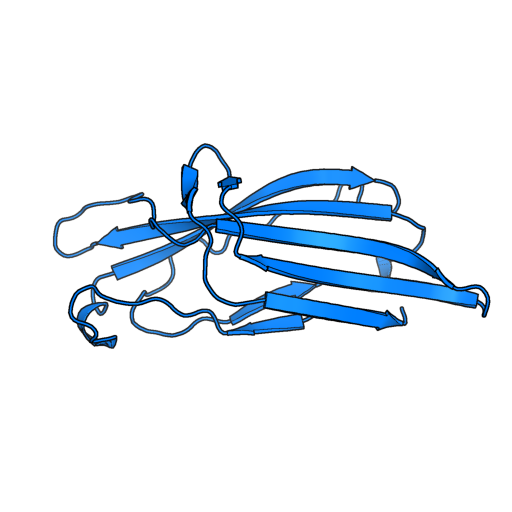E A O 1
ATOM 692 N N . PRO A 1 93 ? -9.776 7.402 12.087 1.00 96.00 93 PRO A N 1
ATOM 693 C CA . PRO A 1 93 ? -8.409 7.062 11.711 1.00 96.00 93 PRO A CA 1
ATOM 694 C C . PRO A 1 93 ? -7.776 6.056 12.673 1.00 96.00 93 PRO A C 1
ATOM 696 O O . PRO A 1 93 ? -7.792 6.242 13.891 1.00 96.00 93 PRO A O 1
ATOM 699 N N . MET A 1 94 ? -7.149 5.012 12.133 1.00 95.44 94 MET A N 1
ATOM 700 C CA . MET A 1 94 ? -6.330 4.105 12.932 1.00 95.44 94 MET A CA 1
ATOM 701 C C . MET A 1 94 ? -4.953 4.725 13.173 1.00 95.44 94 MET A C 1
ATOM 703 O O . MET A 1 94 ? -4.261 5.122 12.234 1.00 95.44 94 MET A O 1
ATOM 707 N N . THR A 1 95 ? -4.518 4.768 14.431 1.00 94.62 95 THR A N 1
ATOM 708 C CA . THR A 1 95 ? -3.324 5.520 14.850 1.00 94.62 95 THR A CA 1
ATOM 709 C C . THR A 1 95 ? -1.999 4.927 14.373 1.00 94.62 95 THR A C 1
ATOM 711 O O . THR A 1 95 ? -1.082 5.695 14.113 1.00 94.62 95 THR A O 1
ATOM 714 N N . ASN A 1 96 ? -1.903 3.601 14.212 1.00 96.31 96 ASN A N 1
ATOM 715 C CA . ASN A 1 96 ? -0.688 2.879 13.799 1.00 96.31 96 ASN A CA 1
ATOM 716 C C . ASN A 1 96 ? -0.958 2.012 12.557 1.00 96.31 96 ASN A C 1
ATOM 718 O O . ASN A 1 96 ? -0.894 0.784 12.615 1.00 96.31 96 ASN A O 1
ATOM 722 N N . SER A 1 97 ? -1.337 2.641 11.448 1.00 96.62 97 SER A N 1
ATOM 723 C CA . SER A 1 97 ? -1.733 1.965 10.202 1.00 96.62 97 SER A CA 1
ATOM 724 C C . SER A 1 97 ? -0.978 2.459 8.967 1.00 96.62 97 SER A C 1
ATOM 726 O O . SER A 1 97 ? -1.290 2.049 7.853 1.00 96.62 97 SER A O 1
ATOM 728 N N . GLY A 1 98 ? 0.015 3.330 9.148 1.00 97.50 98 GLY A N 1
ATOM 729 C CA . GLY A 1 98 ? 0.793 3.905 8.062 1.00 97.50 98 GLY A CA 1
ATOM 730 C C . GLY A 1 98 ? 1.759 2.909 7.420 1.00 97.50 98 GLY A C 1
ATOM 731 O O . GLY A 1 98 ? 2.613 2.327 8.100 1.00 97.50 98 GLY A O 1
ATOM 732 N N . TYR A 1 99 ? 1.670 2.759 6.099 1.00 97.25 99 TYR A N 1
ATOM 733 C CA . TYR A 1 99 ? 2.597 1.969 5.292 1.00 97.25 99 TYR A CA 1
ATOM 734 C C . TYR A 1 99 ? 3.038 2.715 4.037 1.00 97.25 99 TYR A C 1
ATOM 736 O O . TYR A 1 99 ? 2.240 3.354 3.354 1.00 97.25 99 TYR A O 1
ATOM 744 N N . GLU A 1 100 ? 4.308 2.538 3.688 1.00 97.38 100 GLU A N 1
ATOM 745 C CA . GLU A 1 100 ? 4.845 2.891 2.380 1.00 97.38 100 GLU A CA 1
ATOM 746 C C . GLU A 1 100 ? 4.923 1.644 1.503 1.00 97.38 100 GLU A C 1
ATOM 748 O O . GLU A 1 100 ? 5.447 0.600 1.914 1.00 97.38 100 GLU A O 1
ATOM 753 N N . LEU A 1 101 ? 4.418 1.766 0.278 1.00 96.19 101 LEU A N 1
ATOM 754 C CA . LEU A 1 101 ? 4.468 0.731 -0.741 1.00 96.19 101 LEU A CA 1
ATOM 755 C C . LEU A 1 101 ? 5.293 1.218 -1.918 1.00 96.19 101 LEU A C 1
ATOM 757 O O . LEU A 1 101 ? 4.974 2.233 -2.533 1.00 96.19 101 LEU A O 1
ATOM 761 N N . VAL A 1 102 ? 6.322 0.454 -2.266 1.00 97.31 102 VAL A N 1
ATOM 762 C CA . VAL A 1 102 ? 7.214 0.770 -3.383 1.00 97.31 102 VAL A CA 1
ATOM 763 C C . VAL A 1 102 ? 7.233 -0.403 -4.341 1.00 97.31 102 VAL A C 1
ATOM 765 O O . VAL A 1 102 ? 7.351 -1.557 -3.934 1.00 97.31 102 VAL A O 1
ATOM 768 N N . ARG A 1 103 ? 7.109 -0.098 -5.627 1.00 97.44 103 ARG A N 1
ATOM 769 C CA . ARG A 1 103 ? 7.175 -1.028 -6.753 1.00 97.44 1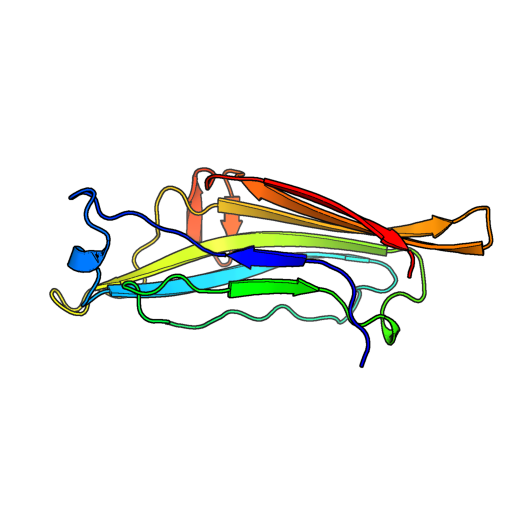03 ARG A CA 1
ATOM 770 C C . ARG A 1 103 ? 8.190 -0.491 -7.747 1.00 97.44 103 ARG A C 1
ATOM 772 O O . ARG A 1 103 ? 8.048 0.639 -8.202 1.00 97.44 103 ARG A O 1
ATOM 779 N N . ILE A 1 104 ? 9.189 -1.286 -8.106 1.00 98.06 104 ILE A N 1
ATOM 780 C CA . ILE A 1 104 ? 10.235 -0.893 -9.054 1.00 98.06 104 ILE A CA 1
A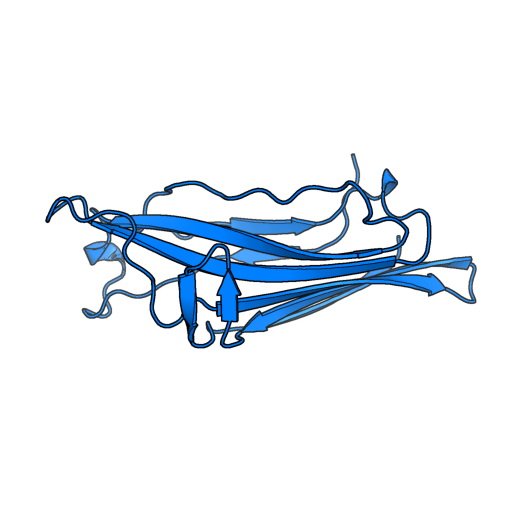TOM 781 C C . ILE A 1 104 ? 10.419 -2.007 -10.072 1.00 98.06 104 ILE A C 1
ATOM 783 O O . ILE A 1 104 ? 10.626 -3.160 -9.702 1.00 98.06 104 ILE A O 1
ATOM 787 N N . VAL A 1 105 ? 10.363 -1.651 -11.349 1.00 98.31 105 VAL A N 1
ATOM 788 C CA . VAL A 1 105 ? 10.748 -2.520 -12.458 1.00 98.31 105 VAL A CA 1
ATOM 789 C C . VAL A 1 105 ? 12.078 -2.028 -13.004 1.00 98.31 105 VAL A C 1
ATOM 791 O O . VAL A 1 105 ? 12.195 -0.865 -13.398 1.00 98.31 105 VAL A O 1
ATOM 794 N N . THR A 1 106 ? 13.074 -2.907 -13.041 1.00 98.19 106 THR A N 1
ATOM 795 C CA . THR A 1 106 ? 14.401 -2.626 -13.605 1.00 98.19 106 THR A CA 1
ATOM 796 C C . THR A 1 106 ? 14.734 -3.628 -14.698 1.00 98.19 106 THR A C 1
ATOM 798 O O . THR A 1 106 ? 14.387 -4.804 -14.596 1.00 98.19 106 THR A O 1
ATOM 801 N N . ALA A 1 107 ? 15.411 -3.176 -15.754 1.00 97.56 107 ALA A N 1
ATOM 802 C CA . ALA A 1 107 ? 15.910 -4.073 -16.789 1.00 97.56 107 ALA A CA 1
ATOM 803 C C . ALA A 1 107 ? 16.952 -5.019 -16.179 1.00 97.56 107 ALA A C 1
ATOM 805 O O . ALA A 1 107 ? 17.843 -4.574 -15.452 1.00 97.56 107 ALA A O 1
ATOM 806 N N . ASN A 1 108 ? 16.835 -6.313 -16.464 1.00 94.81 108 ASN A N 1
ATOM 807 C CA . ASN A 1 108 ? 17.808 -7.300 -16.020 1.00 94.81 108 ASN A CA 1
ATOM 808 C C . ASN A 1 108 ? 18.908 -7.428 -17.093 1.00 94.81 108 ASN A C 1
ATOM 810 O O . ASN A 1 108 ? 18.581 -7.684 -18.254 1.00 94.81 108 ASN A O 1
ATOM 814 N N . PRO A 1 109 ? 20.205 -7.309 -16.748 1.00 91.06 109 PRO A N 1
ATOM 815 C CA . PRO A 1 109 ? 21.300 -7.473 -17.710 1.00 91.06 109 PRO A CA 1
ATOM 816 C C . PRO A 1 109 ? 21.316 -8.831 -18.430 1.00 91.06 109 PRO A C 1
ATOM 818 O O . PRO A 1 109 ? 21.893 -8.953 -19.505 1.00 91.06 109 PRO A O 1
ATOM 821 N N . LYS A 1 110 ? 20.679 -9.857 -17.852 1.00 92.56 110 LYS A N 1
ATOM 822 C CA . LYS A 1 110 ? 20.523 -11.197 -18.442 1.00 92.56 110 LYS A CA 1
ATOM 823 C C . LYS A 1 110 ? 19.297 -11.314 -19.363 1.00 92.56 110 LYS A C 1
ATOM 825 O O . LYS A 1 110 ? 18.975 -12.417 -19.797 1.00 92.56 110 LYS A O 1
ATOM 830 N N . GLY A 1 111 ? 18.622 -10.200 -19.643 1.00 90.69 111 GLY A N 1
ATOM 831 C CA . GLY A 1 111 ? 17.370 -10.133 -20.391 1.00 90.69 111 GLY A CA 1
ATOM 832 C C . GLY A 1 111 ? 16.135 -10.144 -19.485 1.00 90.69 111 GLY A C 1
ATOM 833 O O . GLY A 1 111 ? 16.130 -10.749 -18.413 1.00 90.69 111 GLY A O 1
ATOM 834 N N . GLY A 1 112 ? 15.074 -9.471 -19.937 1.00 94.44 112 GLY A N 1
ATOM 835 C CA . GLY A 1 112 ? 13.818 -9.321 -19.197 1.00 94.44 112 GLY A CA 1
ATOM 836 C C . GLY A 1 112 ? 13.859 -8.223 -18.130 1.00 94.44 112 GLY A C 1
ATOM 837 O O . GLY A 1 112 ? 14.687 -7.310 -18.182 1.00 94.44 112 GLY A O 1
ATOM 838 N N . PHE A 1 113 ? 12.947 -8.313 -17.160 1.00 97.44 113 PHE A N 1
ATOM 839 C CA . PHE A 1 113 ? 12.817 -7.346 -16.071 1.00 97.44 113 PHE A CA 1
ATOM 840 C C . PHE A 1 113 ? 12.805 -8.031 -14.706 1.00 97.44 113 PHE A C 1
ATOM 842 O O . PHE A 1 113 ? 12.231 -9.109 -14.537 1.00 97.44 113 PHE A O 1
ATOM 849 N N . ASP A 1 114 ? 13.385 -7.357 -13.719 1.00 97.62 114 ASP A N 1
ATOM 850 C CA . ASP A 1 114 ? 13.194 -7.677 -12.312 1.00 97.62 114 ASP A CA 1
ATOM 851 C C . ASP A 1 114 ? 12.146 -6.732 -11.729 1.00 97.62 114 ASP A C 1
ATOM 853 O O . ASP A 1 114 ? 12.147 -5.528 -11.989 1.00 97.62 114 ASP A O 1
ATOM 857 N N . PHE A 1 115 ? 11.244 -7.292 -10.932 1.00 97.69 115 PHE A N 1
ATOM 858 C CA . PHE A 1 115 ? 10.202 -6.563 -10.239 1.00 97.69 115 PHE A CA 1
ATOM 859 C C . PHE A 1 115 ? 10.418 -6.648 -8.736 1.00 97.69 115 PHE A C 1
ATOM 861 O O . PHE A 1 115 ? 10.234 -7.698 -8.116 1.00 97.69 115 PHE A O 1
ATOM 868 N N . HIS A 1 116 ? 10.813 -5.521 -8.166 1.00 97.75 116 HIS A N 1
ATOM 869 C CA . HIS A 1 116 ? 11.028 -5.335 -6.747 1.00 97.75 116 HIS A CA 1
ATOM 870 C C . HIS A 1 116 ? 9.802 -4.676 -6.116 1.00 97.75 116 HIS A C 1
ATOM 872 O O . HIS A 1 116 ? 9.297 -3.673 -6.624 1.00 97.75 116 HIS A O 1
ATOM 878 N N . ILE A 1 117 ? 9.311 -5.236 -5.014 1.00 97.12 117 ILE A N 1
ATOM 879 C CA . ILE A 1 117 ? 8.175 -4.703 -4.268 1.00 97.12 117 ILE A CA 1
ATOM 880 C C . ILE A 1 117 ? 8.481 -4.722 -2.786 1.00 97.12 117 ILE A C 1
ATOM 882 O O . ILE A 1 117 ? 8.898 -5.746 -2.241 1.00 97.12 117 ILE A O 1
ATOM 886 N N . THR A 1 118 ? 8.154 -3.620 -2.125 1.00 97.19 118 THR A N 1
ATOM 887 C CA . THR A 1 118 ? 8.201 -3.524 -0.676 1.00 97.19 118 THR A CA 1
ATOM 888 C C . THR A 1 118 ? 6.906 -2.972 -0.106 1.00 97.19 118 THR A C 1
ATOM 890 O O . THR A 1 118 ? 6.309 -2.078 -0.704 1.00 97.19 118 THR A O 1
ATOM 893 N N . LYS A 1 119 ? 6.530 -3.438 1.085 1.00 95.88 119 LYS A N 1
ATOM 894 C CA . LYS A 1 119 ? 5.579 -2.764 1.979 1.00 95.88 119 LYS A CA 1
ATOM 895 C C . LYS A 1 119 ? 6.241 -2.651 3.342 1.00 95.88 119 LYS A C 1
ATOM 897 O O . LYS A 1 119 ? 6.742 -3.649 3.854 1.00 95.88 119 LYS A O 1
ATOM 902 N N . LYS A 1 120 ? 6.315 -1.443 3.891 1.00 96.81 120 LYS A N 1
ATOM 903 C CA . LYS A 1 120 ? 7.063 -1.158 5.123 1.00 96.81 120 LYS A CA 1
ATOM 904 C C . LYS A 1 120 ? 6.239 -0.228 6.000 1.00 96.81 120 LYS A C 1
ATOM 906 O O . LYS A 1 120 ? 5.705 0.753 5.487 1.00 96.81 120 LYS A O 1
ATOM 911 N N . GLY A 1 121 ? 6.135 -0.524 7.294 1.00 97.50 121 GLY A N 1
ATOM 912 C CA . GLY A 1 121 ? 5.537 0.405 8.252 1.00 97.50 121 GLY A CA 1
ATOM 913 C C . GLY A 1 121 ? 6.258 1.754 8.221 1.00 97.50 121 GLY A C 1
ATOM 914 O O . GLY A 1 121 ? 7.482 1.803 8.358 1.00 97.50 121 GLY A O 1
ATOM 915 N N . LYS A 1 122 ? 5.516 2.843 8.008 1.00 98.06 122 LYS A N 1
ATOM 916 C CA . LYS A 1 122 ? 6.051 4.210 7.939 1.00 98.06 122 LYS A CA 1
ATOM 917 C C . LYS A 1 122 ? 4.967 5.205 8.333 1.00 98.06 122 LYS A C 1
ATOM 919 O O . LYS A 1 122 ? 3.838 5.089 7.870 1.00 98.06 122 LYS A O 1
ATOM 924 N N . ALA A 1 123 ? 5.310 6.192 9.159 1.00 98.31 123 ALA A N 1
ATOM 925 C CA . ALA A 1 123 ? 4.399 7.300 9.431 1.00 98.31 123 ALA A CA 1
ATOM 926 C C . ALA A 1 123 ? 4.097 8.040 8.122 1.00 98.31 123 ALA A C 1
ATOM 928 O O . ALA A 1 123 ? 5.021 8.418 7.396 1.00 98.31 123 ALA A O 1
ATOM 929 N N . THR A 1 124 ? 2.818 8.183 7.792 1.00 98.00 124 THR A N 1
ATOM 930 C CA . THR A 1 124 ? 2.400 8.660 6.474 1.00 98.00 124 THR A CA 1
ATOM 931 C C . THR A 1 124 ? 0.995 9.249 6.495 1.00 98.00 124 THR A C 1
ATOM 933 O O . THR A 1 124 ? 0.266 9.118 7.478 1.00 98.00 124 THR A O 1
ATOM 936 N N . THR A 1 125 ? 0.624 9.878 5.384 1.00 97.88 125 THR A N 1
ATOM 937 C CA . THR A 1 125 ? -0.722 10.378 5.118 1.00 97.88 125 THR A CA 1
ATOM 938 C C . THR A 1 125 ? -1.191 9.805 3.790 1.00 97.88 125 THR A C 1
ATOM 940 O O . THR A 1 125 ? -0.473 9.899 2.795 1.00 97.88 125 THR A O 1
ATOM 943 N N . ALA A 1 126 ? -2.393 9.234 3.771 1.00 96.69 126 ALA A N 1
ATOM 944 C CA . ALA A 1 126 ? -3.061 8.804 2.548 1.00 96.69 126 ALA A CA 1
ATOM 945 C C . ALA A 1 126 ? -4.473 9.392 2.516 1.00 96.69 126 ALA A C 1
ATOM 947 O O . ALA A 1 126 ? -5.217 9.282 3.489 1.00 96.69 126 ALA A O 1
ATOM 948 N N . LYS A 1 127 ? -4.837 10.052 1.412 1.00 94.69 127 LYS A N 1
ATOM 949 C CA . LYS A 1 127 ? -6.150 10.693 1.215 1.00 94.69 127 LYS A CA 1
ATOM 950 C C . LYS A 1 127 ? -6.536 11.650 2.355 1.00 94.69 127 LYS A C 1
ATOM 952 O O . LYS A 1 127 ? -7.700 11.746 2.724 1.00 94.69 127 LYS A O 1
ATOM 957 N N . GLY A 1 128 ? -5.551 12.353 2.915 1.00 95.56 128 GLY A N 1
ATOM 958 C CA . GLY A 1 128 ? -5.740 13.292 4.028 1.00 95.56 128 GLY A CA 1
ATOM 959 C C . GLY A 1 128 ? -5.779 12.656 5.423 1.00 95.56 128 GLY A C 1
ATOM 960 O O . GLY A 1 128 ? -5.810 13.387 6.409 1.00 95.56 128 GLY A O 1
ATOM 961 N N . VAL A 1 129 ? -5.712 11.327 5.537 1.00 97.31 129 VAL A N 1
ATOM 962 C CA . VAL A 1 129 ? -5.687 10.619 6.824 1.00 97.31 129 VAL A CA 1
ATOM 963 C C . VAL A 1 129 ? -4.248 10.320 7.218 1.00 97.31 129 VAL A C 1
ATOM 965 O O . VAL A 1 129 ? -3.582 9.515 6.565 1.00 97.31 129 VAL A O 1
ATOM 968 N N . ALA A 1 130 ? -3.772 10.977 8.276 1.00 97.62 130 ALA A N 1
ATOM 969 C CA . ALA A 1 130 ? -2.446 10.762 8.847 1.00 97.62 130 ALA A CA 1
ATOM 970 C C . ALA A 1 130 ? -2.444 9.589 9.837 1.00 97.62 130 ALA A C 1
ATOM 972 O O . ALA A 1 130 ? -3.398 9.393 10.591 1.00 97.62 130 ALA A O 1
ATOM 973 N N . SER A 1 131 ? -1.352 8.827 9.863 1.00 98.00 131 SER A N 1
ATOM 974 C CA . SER A 1 131 ? -1.158 7.714 10.791 1.00 98.00 131 SER A CA 1
ATOM 97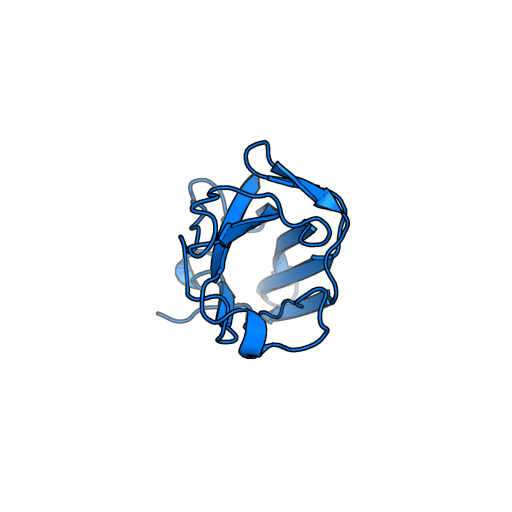5 C C . SER A 1 131 ? 0.323 7.506 11.105 1.00 98.00 131 SER A C 1
ATOM 977 O O . SER A 1 131 ? 1.193 7.742 10.260 1.00 98.00 131 SER A O 1
ATOM 979 N N . ALA A 1 132 ? 0.628 7.039 12.314 1.00 98.38 132 ALA A N 1
ATOM 980 C CA . ALA A 1 132 ? 1.953 6.533 12.642 1.00 98.38 132 ALA A CA 1
ATOM 981 C C . ALA A 1 132 ? 2.215 5.196 11.927 1.00 98.38 132 ALA A C 1
ATOM 983 O O . ALA A 1 132 ? 1.322 4.590 11.331 1.00 98.38 132 ALA A O 1
ATOM 984 N N . ALA A 1 133 ? 3.466 4.736 11.966 1.00 98.00 133 ALA A N 1
ATOM 985 C CA . ALA A 1 133 ? 3.871 3.514 11.283 1.00 98.00 133 ALA A CA 1
ATOM 986 C C . ALA A 1 133 ? 3.086 2.289 11.782 1.00 98.00 133 ALA A C 1
ATOM 988 O O . ALA A 1 133 ? 3.027 2.020 12.983 1.00 98.00 133 ALA A O 1
ATOM 989 N N . GLY A 1 134 ? 2.534 1.521 10.844 1.00 96.50 134 GLY A N 1
ATOM 990 C CA . GLY A 1 134 ? 2.036 0.179 11.112 1.00 96.50 134 GLY A CA 1
ATOM 991 C C . GLY A 1 134 ? 3.167 -0.812 11.395 1.00 96.50 134 GLY A C 1
ATOM 992 O O . GLY A 1 134 ? 4.355 -0.506 11.265 1.00 96.50 134 GLY A O 1
ATOM 993 N N . ARG A 1 135 ? 2.799 -2.033 11.792 1.00 94.38 135 ARG A N 1
ATOM 994 C CA . ARG A 1 135 ? 3.757 -3.104 12.099 1.00 94.38 135 ARG A CA 1
ATOM 995 C C . ARG A 1 135 ? 4.024 -3.988 10.881 1.00 94.38 135 ARG A C 1
ATOM 997 O O . ARG A 1 135 ? 3.131 -4.254 10.081 1.00 94.38 135 ARG A O 1
ATOM 1004 N N . GLY A 1 136 ? 5.250 -4.496 10.789 1.00 91.62 136 GLY A N 1
ATOM 1005 C CA . GLY A 1 136 ? 5.655 -5.459 9.769 1.00 91.62 136 GLY A CA 1
ATOM 1006 C C . GLY A 1 136 ? 6.258 -4.834 8.513 1.00 91.62 136 GLY A C 1
ATOM 1007 O O . GLY A 1 136 ? 6.141 -3.637 8.232 1.00 91.62 136 GLY A O 1
ATOM 1008 N N . SER A 1 137 ? 6.951 -5.679 7.760 1.00 94.81 137 SER A N 1
ATOM 1009 C CA . SER A 1 137 ? 7.546 -5.321 6.485 1.00 94.81 137 SER A CA 1
ATOM 1010 C C . SER A 1 137 ? 7.692 -6.547 5.596 1.00 94.81 137 SER A C 1
ATOM 1012 O O . SER A 1 137 ? 7.779 -7.684 6.060 1.00 94.81 137 SER A O 1
ATOM 1014 N N . ILE A 1 138 ? 7.721 -6.302 4.296 1.00 95.06 138 ILE A N 1
ATOM 1015 C CA . ILE A 1 138 ? 8.084 -7.288 3.292 1.00 95.06 138 ILE A CA 1
ATOM 1016 C C . ILE A 1 138 ? 8.873 -6.593 2.194 1.00 95.06 138 ILE A C 1
ATOM 1018 O O . ILE A 1 138 ? 8.588 -5.452 1.821 1.00 95.06 138 ILE A O 1
ATOM 1022 N N . ASP A 1 139 ? 9.876 -7.300 1.698 1.00 96.50 139 ASP A N 1
ATOM 1023 C CA . ASP A 1 139 ? 10.782 -6.858 0.654 1.00 96.50 139 ASP A CA 1
ATOM 1024 C C . ASP A 1 139 ? 11.050 -8.061 -0.256 1.00 96.50 139 ASP A C 1
ATOM 1026 O O . ASP A 1 139 ? 11.472 -9.124 0.211 1.00 96.50 139 ASP A O 1
ATOM 1030 N N . LYS A 1 140 ? 10.677 -7.951 -1.532 1.00 96.38 140 LYS A N 1
ATOM 1031 C CA . LYS A 1 140 ? 10.713 -9.081 -2.458 1.00 96.38 140 LYS A CA 1
ATOM 1032 C C . LYS A 1 140 ? 11.056 -8.640 -3.868 1.00 96.38 140 LYS A C 1
ATOM 1034 O O . LYS A 1 140 ? 10.420 -7.746 -4.416 1.00 96.38 140 LYS A O 1
ATOM 1039 N N . THR A 1 141 ? 11.966 -9.375 -4.495 1.00 96.62 141 THR A N 1
ATOM 1040 C CA . THR A 1 141 ? 12.255 -9.267 -5.928 1.00 96.62 141 THR A CA 1
ATOM 1041 C C . THR A 1 141 ? 11.800 -10.532 -6.648 1.00 96.62 141 THR A C 1
ATOM 1043 O O . THR A 1 141 ? 12.011 -11.648 -6.171 1.00 96.62 141 THR A O 1
ATOM 1046 N N . GLN A 1 142 ? 11.154 -10.371 -7.799 1.00 96.19 142 GLN A N 1
ATOM 1047 C CA . GLN A 1 142 ? 10.708 -11.460 -8.663 1.00 96.19 142 GLN A CA 1
ATOM 1048 C C . GLN A 1 142 ? 11.098 -11.175 -10.108 1.00 96.19 142 GLN A C 1
ATOM 1050 O O . GLN A 1 142 ? 11.011 -10.038 -10.557 1.00 96.19 142 GLN A O 1
ATOM 1055 N N . LYS A 1 143 ? 11.455 -12.217 -10.858 1.00 94.75 143 LYS A N 1
ATOM 1056 C CA . LYS A 1 143 ? 11.609 -12.104 -12.311 1.00 94.75 143 LYS A CA 1
ATOM 1057 C C . LYS A 1 143 ? 10.236 -11.960 -12.964 1.00 94.75 143 LYS A C 1
ATOM 1059 O O . LYS A 1 143 ? 9.287 -12.640 -12.547 1.00 94.75 143 LYS A O 1
ATOM 1064 N N . VAL A 1 144 ? 10.129 -11.078 -13.952 1.00 90.94 144 VAL A N 1
ATOM 1065 C CA . VAL A 1 144 ? 8.915 -10.907 -14.764 1.00 90.94 144 VAL A CA 1
ATOM 1066 C C . VAL A 1 144 ? 8.826 -12.032 -15.777 1.00 90.94 144 VAL A C 1
ATOM 1068 O O . VAL A 1 144 ? 9.772 -12.184 -16.574 1.00 90.94 144 VAL A O 1
#

Radius of gyration: 16.62 Å; chains: 1; bounding box: 44×27×46 Å

Secondary structure (DSSP, 8-state):
--EEEEEEE-----TTS-GGGGTTEEEEEEEEEEEE-GGGTT-------SEETTS--EEEEEEEGGG-SS-EEEEEEEEEEEEETTTTEEEEEPTEEEEEEEEEEEE-TTSSEEEEEEEEE--EEETTEEEEEPS-EEEEEEE-

Foldseek 3Di:
DDKDDDKDWDDDADPVRDLQVQQQKWKKKFKDKPDKDDLRPPPDDDIPPTDRSSDTDIDDDIDHPVSLPDWMKIKMKMFMAMAGRVVRRGRHGDAAGIKIKMWTWDADPVGAIKIKIKIFFAFDDGPNRTHHGHDDMDIDIDTD

pLDDT: mean 93.5, std 4.8, range [64.62, 98.38]